Protein AF-A0A8T4Z713-F1 (afdb_monomer_lite)

Structure (mmCIF, N/CA/C/O backbone):
data_AF-A0A8T4Z713-F1
#
_entry.id   AF-A0A8T4Z713-F1
#
loop_
_atom_site.group_PDB
_atom_site.id
_atom_site.type_symbol
_atom_site.label_atom_id
_atom_site.label_alt_id
_atom_site.label_comp_id
_atom_site.label_asym_id
_atom_site.label_entity_id
_atom_site.label_seq_id
_atom_site.pdbx_PDB_ins_code
_atom_site.Cartn_x
_atom_site.Cartn_y
_atom_site.Cartn_z
_atom_site.occupancy
_atom_site.B_iso_or_equiv
_atom_site.auth_seq_id
_atom_site.auth_comp_id
_atom_site.auth_asym_id
_atom_site.auth_atom_id
_atom_site.pdbx_PDB_model_num
ATOM 1 N N . MET A 1 1 ? -17.135 3.533 7.010 1.00 86.62 1 MET A N 1
ATOM 2 C CA . MET A 1 1 ? -16.453 4.456 6.074 1.00 86.62 1 MET A CA 1
ATOM 3 C C . MET A 1 1 ? -15.371 3.654 5.387 1.00 86.62 1 MET A C 1
ATOM 5 O O . MET A 1 1 ? -14.608 3.017 6.101 1.00 86.62 1 MET A O 1
ATOM 9 N N . ARG A 1 2 ? -15.344 3.667 4.053 1.00 94.31 2 ARG A N 1
ATOM 10 C CA . ARG A 1 2 ? -14.396 2.910 3.228 1.00 94.31 2 ARG A CA 1
ATOM 11 C C . ARG A 1 2 ? -13.363 3.864 2.632 1.00 94.31 2 ARG A C 1
ATOM 13 O O . ARG A 1 2 ? -13.750 4.918 2.133 1.00 94.31 2 ARG A O 1
ATOM 20 N N . ILE A 1 3 ? -12.080 3.510 2.702 1.00 97.88 3 ILE A N 1
ATOM 21 C CA . ILE A 1 3 ? -10.965 4.304 2.164 1.00 97.88 3 ILE A CA 1
ATOM 22 C C . ILE A 1 3 ? -10.199 3.459 1.146 1.00 97.88 3 ILE A C 1
ATOM 24 O O . ILE A 1 3 ? -9.825 2.325 1.437 1.00 97.88 3 ILE A O 1
ATOM 28 N N . ILE A 1 4 ? -9.937 4.025 -0.030 1.00 97.94 4 ILE A N 1
ATOM 29 C CA . ILE A 1 4 ? -9.095 3.410 -1.059 1.00 97.94 4 ILE A CA 1
ATOM 30 C C . ILE A 1 4 ? -7.763 4.157 -1.083 1.00 97.94 4 ILE A C 1
ATOM 32 O O . ILE A 1 4 ? -7.740 5.387 -1.133 1.00 97.94 4 ILE A O 1
ATOM 36 N N . ILE A 1 5 ? -6.656 3.419 -1.025 1.00 98.19 5 ILE A N 1
ATOM 37 C CA . ILE A 1 5 ? -5.301 3.970 -1.037 1.00 98.19 5 ILE A CA 1
ATOM 38 C C . ILE A 1 5 ? -4.563 3.437 -2.260 1.00 98.19 5 ILE A C 1
ATOM 40 O O . ILE A 1 5 ? -4.195 2.265 -2.319 1.00 98.19 5 ILE A O 1
ATOM 44 N N . GLY A 1 6 ? -4.320 4.327 -3.219 1.00 98.00 6 GLY A N 1
ATOM 45 C CA . GLY A 1 6 ? -3.403 4.080 -4.326 1.00 98.00 6 GLY A CA 1
ATOM 46 C C . GLY A 1 6 ? -1.971 4.430 -3.924 1.00 98.00 6 GLY A C 1
ATOM 47 O O . GLY A 1 6 ? -1.707 5.559 -3.510 1.00 98.00 6 GLY A O 1
ATOM 48 N N . ILE A 1 7 ? -1.046 3.482 -4.062 1.00 98.38 7 ILE A N 1
ATOM 49 C CA . ILE A 1 7 ? 0.384 3.685 -3.806 1.00 98.38 7 ILE A CA 1
ATOM 50 C C . ILE A 1 7 ? 1.135 3.590 -5.137 1.00 98.38 7 ILE A C 1
ATOM 52 O O . ILE A 1 7 ? 1.139 2.554 -5.811 1.00 98.38 7 ILE A O 1
ATOM 56 N N . THR A 1 8 ? 1.781 4.687 -5.521 1.00 97.94 8 THR A N 1
ATOM 57 C CA . THR A 1 8 ? 2.503 4.821 -6.792 1.00 97.94 8 THR A CA 1
ATOM 58 C C . THR A 1 8 ? 4.019 4.820 -6.589 1.00 97.94 8 THR A C 1
ATOM 60 O O . THR A 1 8 ? 4.519 4.898 -5.467 1.00 97.94 8 THR A O 1
ATOM 63 N N . GLY A 1 9 ? 4.767 4.671 -7.685 1.00 96.56 9 GLY A N 1
ATOM 64 C CA . GLY A 1 9 ? 6.229 4.583 -7.690 1.00 96.56 9 GLY A CA 1
ATOM 65 C C . GLY A 1 9 ? 6.957 5.910 -7.486 1.00 96.56 9 GLY A C 1
ATOM 66 O O . GLY A 1 9 ? 7.738 6.303 -8.347 1.00 96.56 9 GLY A O 1
ATOM 67 N N . ALA A 1 10 ? 6.726 6.579 -6.360 1.00 96.62 10 ALA A N 1
ATOM 68 C CA . ALA A 1 10 ? 7.529 7.710 -5.904 1.00 96.62 10 ALA A CA 1
ATOM 69 C C . ALA A 1 10 ? 8.234 7.377 -4.581 1.00 96.62 10 ALA A C 1
ATOM 71 O O . ALA A 1 10 ? 7.823 6.464 -3.866 1.0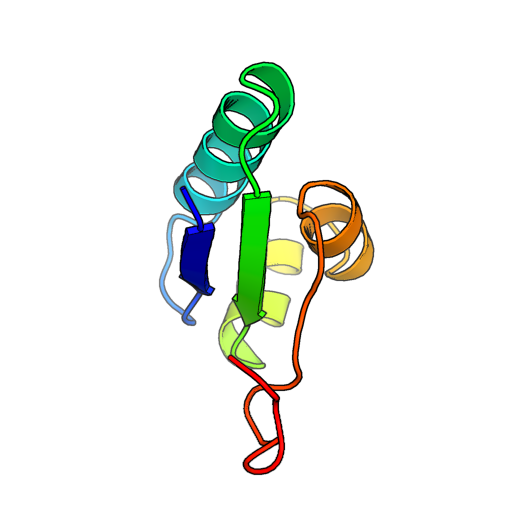0 96.62 10 ALA A O 1
ATOM 72 N N . SER A 1 11 ? 9.295 8.119 -4.257 1.00 95.00 11 SER A N 1
ATOM 73 C CA . SER A 1 11 ? 9.956 8.004 -2.953 1.00 95.00 11 SER A CA 1
ATOM 74 C C . SER A 1 11 ? 9.009 8.407 -1.817 1.00 95.00 11 SER A C 1
ATOM 76 O O . SER A 1 11 ? 8.137 9.259 -2.007 1.00 95.00 11 SER A O 1
ATOM 78 N N . GLY A 1 12 ? 9.186 7.814 -0.633 1.00 96.88 12 GLY A N 1
ATOM 79 C CA . GLY A 1 12 ? 8.359 8.100 0.540 1.00 96.88 12 GLY A CA 1
ATOM 80 C C . GLY A 1 12 ? 7.375 6.985 0.884 1.00 96.88 12 GLY A C 1
ATOM 81 O O . GLY A 1 12 ? 6.312 7.253 1.448 1.00 96.88 12 GLY A O 1
ATOM 82 N N . MET A 1 13 ? 7.726 5.724 0.611 1.00 97.81 13 MET A N 1
ATOM 83 C CA . MET A 1 13 ? 6.894 4.567 0.963 1.00 97.81 13 MET A CA 1
ATOM 84 C C . MET A 1 13 ? 6.567 4.512 2.465 1.00 97.81 13 MET A C 1
ATOM 86 O O . MET A 1 13 ? 5.516 4.008 2.867 1.00 97.81 13 MET A O 1
ATOM 90 N N . ILE A 1 14 ? 7.425 5.094 3.308 1.00 98.12 14 ILE A N 1
ATOM 91 C CA . ILE A 1 14 ? 7.195 5.200 4.752 1.00 98.12 14 ILE A CA 1
ATOM 92 C C . ILE A 1 14 ? 5.871 5.898 5.101 1.00 98.12 14 ILE A C 1
ATOM 94 O O . ILE A 1 14 ? 5.238 5.541 6.095 1.00 98.12 14 ILE A O 1
ATOM 98 N N . TYR A 1 15 ? 5.409 6.849 4.282 1.00 98.31 15 TYR A N 1
ATOM 99 C CA . TYR A 1 15 ? 4.137 7.531 4.517 1.00 98.31 15 TYR A CA 1
ATOM 100 C C . TYR A 1 15 ? 2.951 6.596 4.300 1.00 98.31 15 TYR A C 1
ATOM 102 O O . TYR A 1 15 ? 2.057 6.544 5.144 1.00 98.31 15 TYR A O 1
ATOM 110 N N . ALA A 1 16 ? 2.963 5.820 3.213 1.00 98.06 16 ALA A N 1
ATOM 111 C CA . ALA A 1 16 ? 1.926 4.833 2.939 1.00 98.06 16 ALA A CA 1
ATOM 112 C C . ALA A 1 16 ? 1.906 3.742 4.019 1.00 98.06 16 ALA A C 1
ATOM 114 O O . ALA A 1 16 ? 0.846 3.435 4.562 1.00 98.06 16 ALA A O 1
ATOM 115 N N . TRP A 1 17 ? 3.082 3.230 4.402 1.00 98.31 17 TRP A N 1
ATOM 116 C CA . TRP A 1 17 ? 3.217 2.258 5.489 1.00 98.31 17 TRP A CA 1
ATOM 117 C C . TRP A 1 17 ? 2.598 2.778 6.787 1.00 98.31 17 TRP A C 1
ATOM 119 O O . TRP A 1 17 ? 1.717 2.144 7.371 1.00 98.31 17 TRP A O 1
ATOM 129 N N . ARG A 1 18 ? 3.021 3.971 7.225 1.00 98.44 18 ARG A N 1
ATOM 130 C CA . ARG A 1 18 ? 2.574 4.531 8.500 1.00 98.44 18 ARG A CA 1
ATOM 131 C C . ARG A 1 18 ? 1.090 4.882 8.491 1.00 98.44 18 ARG A C 1
ATOM 133 O O . ARG A 1 18 ? 0.417 4.702 9.505 1.00 98.44 18 ARG A O 1
ATOM 140 N N . LEU A 1 19 ? 0.573 5.357 7.358 1.00 98.50 19 LEU A N 1
ATOM 141 C CA . LEU A 1 19 ? -0.853 5.604 7.174 1.00 98.50 19 LEU A CA 1
ATOM 142 C C . LEU A 1 19 ? -1.656 4.313 7.372 1.00 98.50 19 LEU A C 1
ATOM 144 O O . LEU A 1 19 ? -2.599 4.306 8.161 1.00 98.50 19 LEU A O 1
ATOM 148 N N . LEU A 1 20 ? -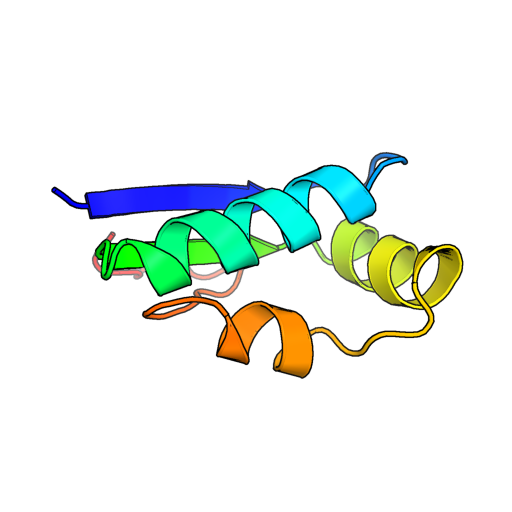1.257 3.218 6.721 1.00 98.44 20 LEU A N 1
ATOM 149 C CA . LEU A 1 20 ? -1.942 1.930 6.838 1.00 98.44 20 LEU A CA 1
ATOM 150 C C . LEU A 1 20 ? -1.927 1.389 8.273 1.00 98.44 20 LEU A C 1
ATOM 152 O O . LEU A 1 20 ? -2.965 0.950 8.765 1.00 98.44 20 LEU A O 1
ATOM 156 N N . GLU A 1 21 ? -0.800 1.493 8.984 1.00 98.38 21 GLU A N 1
ATOM 157 C CA . GLU A 1 21 ? -0.725 1.111 10.402 1.00 98.38 21 GLU A CA 1
ATOM 158 C C . GLU A 1 21 ? -1.749 1.867 11.260 1.00 98.38 21 GLU A C 1
ATOM 160 O O . GLU A 1 21 ? -2.477 1.260 12.048 1.00 98.38 21 GLU A O 1
ATOM 165 N N . VAL A 1 22 ? -1.831 3.191 11.099 1.00 98.38 22 VAL A N 1
ATOM 166 C CA . VAL A 1 22 ? -2.742 4.035 11.885 1.00 98.38 22 VAL A CA 1
ATOM 167 C C . VAL A 1 22 ? -4.204 3.760 11.530 1.00 98.38 22 VAL A C 1
ATOM 169 O O . VAL A 1 22 ? -5.051 3.697 12.423 1.00 98.38 22 VAL A O 1
ATOM 172 N N . LEU A 1 23 ? -4.525 3.575 10.247 1.00 98.00 23 LEU A N 1
ATOM 173 C CA . LEU A 1 23 ? -5.892 3.270 9.818 1.00 98.00 23 LEU A CA 1
ATOM 174 C C . LEU A 1 23 ? -6.346 1.892 10.313 1.00 98.00 23 LEU A C 1
ATOM 176 O O . LEU A 1 23 ? -7.477 1.761 10.788 1.00 98.00 23 LEU A O 1
ATOM 180 N N . ARG A 1 24 ? -5.450 0.897 10.302 1.00 97.19 24 ARG A N 1
ATOM 181 C CA . ARG A 1 24 ? -5.706 -0.426 10.882 1.00 97.19 24 ARG A CA 1
ATOM 182 C C . ARG A 1 24 ? -5.971 -0.348 12.383 1.00 97.19 24 ARG A C 1
ATOM 184 O O . ARG A 1 24 ? -6.925 -0.953 12.860 1.00 97.19 24 ARG A O 1
ATOM 191 N N . GLN A 1 25 ? -5.173 0.420 13.130 1.00 97.81 25 GLN A N 1
ATOM 192 C CA . GLN A 1 25 ? -5.389 0.636 14.570 1.00 97.81 25 GLN A CA 1
ATOM 193 C C . GLN A 1 25 ? -6.749 1.277 14.869 1.00 97.81 25 GLN A C 1
ATOM 195 O O . GLN A 1 25 ? -7.361 0.989 15.895 1.00 97.81 25 GLN A O 1
ATOM 200 N N . LYS A 1 26 ? -7.242 2.127 13.964 1.00 97.38 26 LYS A N 1
ATOM 201 C CA . LYS A 1 26 ? -8.577 2.734 14.047 1.00 97.38 26 LYS A CA 1
ATOM 202 C C . LYS A 1 26 ? -9.704 1.817 13.558 1.00 97.38 26 LYS A C 1
ATOM 204 O O . LYS A 1 26 ? -10.850 2.255 13.560 1.00 97.38 26 LYS A O 1
ATOM 209 N N . MET A 1 27 ? -9.396 0.578 13.162 1.00 96.44 27 MET A N 1
ATOM 210 C CA . MET A 1 27 ? -10.352 -0.406 12.640 1.00 96.44 27 MET A CA 1
ATOM 211 C C . MET A 1 27 ? -11.168 0.129 11.449 1.00 96.44 27 MET A C 1
ATOM 213 O O . MET A 1 27 ? -12.358 -0.150 11.322 1.00 96.44 27 MET A O 1
ATOM 217 N N . LEU A 1 28 ? -10.534 0.937 10.592 1.00 97.50 28 LEU A N 1
ATOM 218 C CA . LEU A 1 28 ? -11.157 1.453 9.374 1.00 97.50 28 LEU A CA 1
ATOM 219 C C . LEU A 1 28 ? -11.059 0.431 8.236 1.00 97.50 28 LEU A C 1
ATOM 221 O O . LEU A 1 28 ? -10.086 -0.313 8.134 1.00 97.50 28 LEU A O 1
ATOM 225 N N . GLU A 1 29 ? -12.068 0.428 7.368 1.00 98.06 29 GLU A N 1
ATOM 226 C CA . GLU A 1 29 ? -12.118 -0.412 6.171 1.00 98.06 29 GLU A CA 1
ATOM 227 C C . GLU A 1 29 ? -11.251 0.224 5.074 1.00 98.06 29 GLU A C 1
ATOM 229 O O . GLU A 1 29 ? -11.583 1.296 4.552 1.00 98.06 29 GLU A O 1
ATOM 234 N N . VAL A 1 30 ? -10.122 -0.411 4.756 1.00 98.38 30 VAL A N 1
ATOM 235 C CA . VAL A 1 30 ? -9.110 0.125 3.836 1.00 98.38 30 VAL A CA 1
ATOM 236 C C . VAL A 1 30 ? -8.791 -0.876 2.737 1.00 98.38 30 VAL A C 1
ATOM 238 O O . VAL A 1 30 ? -8.453 -2.021 3.025 1.00 98.38 30 VAL A O 1
ATOM 241 N N . TYR A 1 31 ? -8.813 -0.422 1.489 1.00 98.31 31 TYR A N 1
ATOM 242 C CA . TYR A 1 31 ? -8.373 -1.203 0.336 1.00 98.31 31 TYR A CA 1
ATOM 243 C C . TYR A 1 31 ? -7.157 -0.555 -0.316 1.00 98.31 31 TYR A C 1
ATOM 245 O O . TYR A 1 31 ? -7.115 0.667 -0.469 1.00 98.31 31 TYR A O 1
ATOM 253 N N . VAL A 1 32 ? -6.165 -1.362 -0.686 1.00 98.38 32 VAL A N 1
ATOM 254 C CA . VAL A 1 32 ? -4.905 -0.881 -1.269 1.00 98.38 32 VAL A CA 1
ATOM 255 C C . VAL A 1 32 ? -4.769 -1.322 -2.721 1.00 98.38 32 VAL A C 1
ATOM 257 O O . VAL A 1 32 ? -5.030 -2.475 -3.052 1.00 98.38 32 VAL A O 1
ATOM 260 N N . ILE A 1 33 ? -4.300 -0.412 -3.570 1.00 98.38 33 ILE A N 1
ATOM 261 C CA . ILE A 1 33 ? -3.867 -0.703 -4.938 1.00 98.38 33 ILE A CA 1
ATOM 262 C C . ILE A 1 33 ? -2.426 -0.214 -5.065 1.00 98.38 33 ILE A C 1
ATOM 264 O O . ILE A 1 33 ? -2.127 0.937 -4.736 1.00 98.38 33 ILE A O 1
ATOM 268 N N . MET A 1 34 ? -1.518 -1.079 -5.515 1.00 97.88 34 MET A N 1
ATOM 269 C CA . MET A 1 34 ? -0.106 -0.738 -5.695 1.00 97.88 34 MET A CA 1
ATOM 270 C C . MET A 1 34 ? 0.303 -0.866 -7.157 1.00 97.88 34 MET A C 1
ATOM 272 O O . MET A 1 34 ? 0.071 -1.890 -7.786 1.00 97.88 34 MET A O 1
ATOM 276 N N . THR A 1 35 ? 0.982 0.154 -7.681 1.00 98.31 35 THR A N 1
ATOM 277 C CA . THR A 1 35 ? 1.684 0.026 -8.969 1.00 98.31 35 THR A CA 1
ATOM 278 C C . THR A 1 35 ? 2.915 -0.882 -8.814 1.00 98.31 35 THR A C 1
ATOM 280 O O . THR A 1 35 ? 3.569 -0.858 -7.769 1.00 98.31 35 THR A O 1
ATOM 283 N N . HIS A 1 36 ? 3.333 -1.581 -9.872 1.00 97.38 36 HIS A N 1
ATOM 284 C CA . HIS A 1 36 ? 4.569 -2.378 -9.836 1.00 97.38 36 HIS A CA 1
ATOM 285 C C . HIS A 1 36 ? 5.840 -1.563 -9.470 1.00 97.38 36 HIS A C 1
ATOM 287 O O . HIS A 1 36 ? 6.674 -2.041 -8.697 1.00 97.38 36 HIS A O 1
ATOM 293 N N . PRO A 1 37 ? 6.020 -0.302 -9.927 1.00 98.12 37 PRO A N 1
ATOM 294 C CA . PRO A 1 37 ? 7.081 0.566 -9.410 1.00 98.12 37 PRO A CA 1
ATOM 295 C C . PRO A 1 37 ? 7.014 0.825 -7.894 1.00 98.12 37 PRO A C 1
ATOM 297 O O . PRO A 1 37 ? 8.061 0.872 -7.251 1.00 98.12 37 PRO A O 1
ATOM 300 N N . ALA A 1 38 ? 5.821 0.953 -7.302 1.00 98.25 38 ALA A N 1
ATOM 301 C CA . ALA A 1 38 ? 5.669 1.136 -5.854 1.00 98.25 38 ALA A CA 1
ATOM 302 C C . ALA A 1 38 ? 6.168 -0.081 -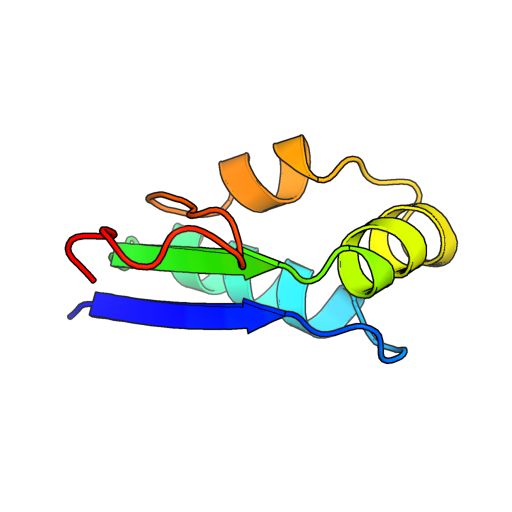5.064 1.00 98.25 38 ALA A C 1
ATOM 304 O O . ALA A 1 38 ? 6.809 0.080 -4.029 1.00 98.25 38 ALA A O 1
ATOM 305 N N . GLU A 1 39 ? 5.934 -1.297 -5.564 1.00 97.56 39 GLU A N 1
ATOM 306 C CA . GLU A 1 39 ? 6.461 -2.527 -4.957 1.00 97.56 39 GLU A CA 1
ATOM 307 C C . GLU A 1 39 ? 7.993 -2.533 -4.921 1.00 97.56 39 GL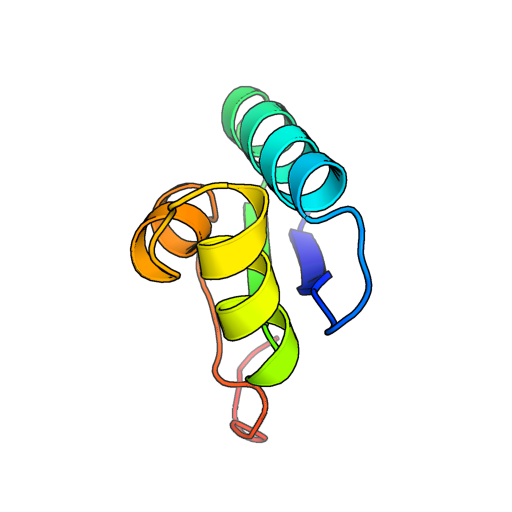U A C 1
ATOM 309 O O . GLU A 1 39 ? 8.596 -2.897 -3.910 1.00 97.56 39 GLU A O 1
ATOM 314 N N . LYS A 1 40 ? 8.638 -2.076 -6.002 1.00 98.00 40 LYS A N 1
ATOM 315 C CA . LYS A 1 40 ? 10.103 -1.950 -6.057 1.00 98.00 40 LYS A CA 1
ATOM 316 C C . LYS A 1 40 ? 10.616 -0.924 -5.053 1.00 98.00 40 LYS A C 1
ATOM 318 O O . LYS A 1 40 ? 11.598 -1.196 -4.367 1.00 98.00 40 LYS A O 1
ATOM 323 N N . ILE A 1 41 ? 9.944 0.224 -4.938 1.00 98.25 41 ILE A N 1
ATOM 324 C CA . ILE A 1 41 ? 10.305 1.256 -3.958 1.00 98.25 41 ILE A CA 1
ATOM 325 C C . ILE A 1 41 ? 10.103 0.750 -2.529 1.00 98.25 41 ILE A C 1
ATOM 327 O O . ILE A 1 41 ? 10.951 1.007 -1.685 1.00 98.25 41 ILE A O 1
ATOM 331 N N . LEU A 1 42 ? 9.054 -0.027 -2.250 1.00 98.12 42 LEU A N 1
ATOM 332 C CA . LEU A 1 42 ? 8.841 -0.644 -0.938 1.00 98.12 42 LEU A CA 1
ATOM 333 C C . LEU A 1 42 ? 10.007 -1.539 -0.520 1.00 98.12 42 LEU A C 1
ATOM 335 O O . LEU A 1 42 ? 10.509 -1.425 0.601 1.00 98.12 42 LEU A O 1
ATOM 339 N N . ILE A 1 43 ? 10.446 -2.410 -1.427 1.00 98.00 43 ILE A N 1
ATOM 340 C CA . ILE A 1 43 ? 11.584 -3.295 -1.179 1.00 98.00 43 ILE A CA 1
ATOM 341 C C . ILE A 1 43 ? 12.856 -2.460 -0.990 1.00 98.00 43 ILE A C 1
ATOM 343 O O . ILE A 1 43 ? 13.615 -2.709 -0.058 1.00 98.00 43 ILE A O 1
ATOM 347 N N . HIS A 1 44 ? 13.068 -1.452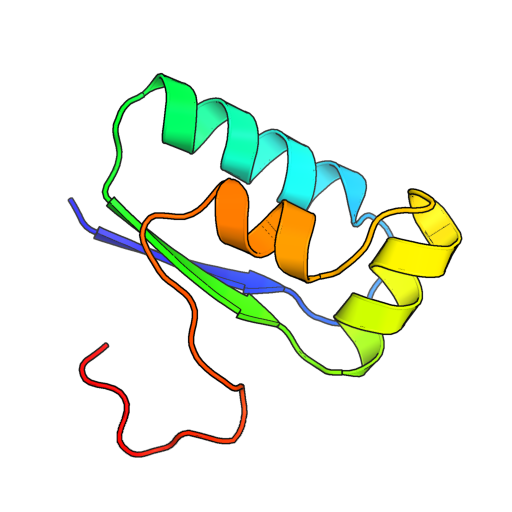 -1.836 1.00 97.94 44 HIS A N 1
ATOM 348 C CA . HIS A 1 44 ? 14.264 -0.613 -1.810 1.00 97.94 44 HIS A CA 1
ATOM 349 C C . HIS A 1 44 ? 14.359 0.283 -0.562 1.00 97.94 44 HIS A C 1
ATOM 351 O O . HIS A 1 44 ? 15.416 0.360 0.054 1.00 97.94 44 HIS A O 1
ATOM 357 N N . GLU A 1 45 ? 13.279 0.968 -0.181 1.00 97.94 45 GLU A N 1
ATOM 358 C CA . GLU A 1 45 ? 13.285 1.942 0.920 1.00 97.94 45 GLU A CA 1
ATOM 359 C C . GLU A 1 45 ? 13.083 1.292 2.289 1.00 97.94 45 GLU A C 1
ATOM 361 O O . GLU A 1 45 ? 13.655 1.760 3.270 1.00 97.94 45 GLU A O 1
ATOM 366 N N . LEU A 1 46 ? 12.271 0.232 2.380 1.00 97.62 46 LEU A N 1
ATOM 367 C CA . LEU A 1 46 ? 11.865 -0.347 3.666 1.00 97.62 46 LEU A CA 1
ATOM 368 C C . LEU A 1 46 ? 12.320 -1.797 3.868 1.00 97.62 46 LEU A C 1
ATOM 370 O O . LEU A 1 46 ? 12.124 -2.335 4.955 1.00 97.62 46 LEU A O 1
ATOM 374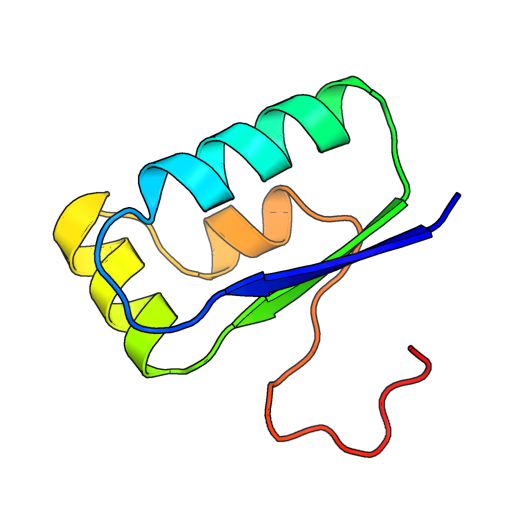 N N . SER A 1 47 ? 12.932 -2.446 2.867 1.00 97.94 47 SER A N 1
ATOM 375 C CA . SER A 1 47 ? 13.263 -3.885 2.906 1.00 97.94 47 SER A CA 1
ATOM 376 C C . SER A 1 47 ? 12.044 -4.775 3.201 1.00 97.94 47 SER A C 1
ATOM 378 O O . SER A 1 47 ? 12.152 -5.804 3.870 1.00 97.94 47 SER A O 1
ATOM 380 N N . LYS A 1 48 ? 10.867 -4.359 2.720 1.00 97.62 48 LYS A N 1
ATOM 381 C CA . LYS A 1 48 ? 9.568 -5.007 2.957 1.00 97.62 48 LYS A CA 1
ATOM 382 C C . LYS A 1 48 ? 9.023 -5.658 1.693 1.00 97.62 48 LYS A C 1
ATOM 384 O O . LYS A 1 48 ? 9.299 -5.206 0.585 1.00 97.62 48 LYS A O 1
ATOM 389 N N . LYS A 1 49 ? 8.212 -6.704 1.855 1.00 97.69 49 LYS A N 1
ATOM 390 C CA . LYS A 1 49 ? 7.489 -7.361 0.753 1.00 97.69 49 LYS A CA 1
ATOM 391 C C . LYS A 1 49 ? 6.094 -6.747 0.563 1.00 97.69 49 LYS A C 1
ATOM 393 O O . LYS A 1 49 ? 5.470 -6.391 1.563 1.00 97.69 49 LYS A O 1
ATOM 398 N N . PRO A 1 50 ? 5.538 -6.712 -0.666 1.00 97.25 50 PRO A N 1
ATOM 399 C CA . PRO A 1 50 ? 4.166 -6.241 -0.910 1.00 97.25 50 PRO A CA 1
ATOM 400 C C . PRO A 1 50 ? 3.110 -6.929 -0.032 1.00 97.25 50 PRO A C 1
ATOM 402 O O . PRO A 1 50 ? 2.218 -6.275 0.500 1.00 97.25 50 PRO A O 1
ATOM 405 N N . SER A 1 51 ? 3.281 -8.227 0.245 1.00 97.88 51 SER A N 1
ATOM 406 C CA . SER A 1 51 ? 2.416 -8.986 1.158 1.00 97.88 51 SER A CA 1
ATOM 407 C C . SER A 1 51 ? 2.313 -8.386 2.565 1.00 97.88 51 SER A C 1
ATOM 409 O O . SER A 1 51 ? 1.282 -8.525 3.216 1.00 97.88 51 SER A O 1
ATOM 411 N N . GLU A 1 52 ? 3.369 -7.728 3.053 1.00 98.31 52 GLU A N 1
ATOM 412 C CA . GLU A 1 52 ? 3.352 -7.064 4.360 1.00 98.31 52 GLU A CA 1
ATOM 413 C C . GLU A 1 52 ? 2.498 -5.791 4.335 1.00 98.31 52 GLU A C 1
ATOM 415 O O . GLU A 1 52 ? 1.822 -5.505 5.318 1.00 98.31 52 GLU A O 1
ATOM 420 N N . VAL A 1 53 ? 2.468 -5.068 3.210 1.00 97.75 53 VAL A N 1
ATOM 421 C CA . VAL A 1 53 ? 1.566 -3.922 3.010 1.00 97.75 53 VAL A CA 1
ATOM 422 C C . VAL A 1 53 ? 0.117 -4.393 2.938 1.00 97.75 53 VAL A C 1
ATOM 424 O O . VAL A 1 53 ? -0.742 -3.833 3.618 1.00 97.75 53 VAL A O 1
ATOM 427 N N . TYR A 1 54 ? -0.162 -5.461 2.188 1.00 97.50 54 TYR A N 1
ATOM 428 C CA . TYR A 1 54 ? -1.515 -6.016 2.084 1.00 97.50 54 TYR A CA 1
ATOM 429 C C . TYR A 1 54 ? -2.051 -6.497 3.434 1.00 97.50 54 TYR A C 1
ATOM 431 O O . TYR A 1 54 ? -3.225 -6.305 3.734 1.00 97.50 54 TYR A O 1
ATOM 439 N N . ALA A 1 55 ? -1.184 -7.034 4.297 1.00 98.06 55 ALA A N 1
ATOM 440 C CA . ALA A 1 55 ? -1.551 -7.435 5.653 1.00 98.06 55 ALA A CA 1
ATOM 441 C C . ALA A 1 55 ? -1.929 -6.257 6.578 1.00 98.06 55 ALA A C 1
ATOM 443 O O . ALA A 1 55 ? -2.455 -6.490 7.671 1.00 98.06 55 ALA A O 1
ATOM 444 N N . LEU A 1 56 ? -1.648 -5.006 6.191 1.00 97.94 56 LEU A N 1
ATOM 445 C CA . LEU A 1 56 ? -2.085 -3.805 6.912 1.00 97.94 56 LEU A CA 1
ATOM 446 C C . LEU A 1 56 ? -3.454 -3.283 6.445 1.00 97.94 56 LEU A C 1
ATOM 448 O O . LEU A 1 56 ? -4.032 -2.444 7.133 1.00 97.94 56 LEU A O 1
ATOM 452 N N . ALA A 1 57 ? -3.974 -3.770 5.318 1.00 98.00 57 ALA A N 1
ATOM 453 C CA . ALA A 1 57 ? -5.248 -3.354 4.741 1.00 98.00 57 ALA A CA 1
ATOM 454 C C . ALA A 1 57 ? -6.362 -4.382 5.010 1.00 98.00 57 ALA A C 1
ATOM 456 O O . ALA A 1 57 ? -6.113 -5.515 5.415 1.00 98.00 57 ALA A O 1
ATOM 457 N N . THR A 1 58 ? -7.613 -3.985 4.776 1.00 97.94 58 THR A N 1
ATOM 458 C CA . THR A 1 58 ? -8.768 -4.897 4.755 1.00 97.94 58 THR A CA 1
ATOM 459 C C . THR A 1 58 ? -8.751 -5.776 3.507 1.00 97.94 58 THR A C 1
ATOM 461 O O . THR A 1 58 ? -9.127 -6.943 3.571 1.00 97.94 58 THR A O 1
ATOM 464 N N . GLY A 1 59 ? -8.297 -5.227 2.380 1.00 97.50 59 GLY A N 1
ATOM 465 C CA . GLY A 1 59 ? -8.116 -5.954 1.132 1.00 97.50 59 GLY A CA 1
ATOM 466 C C . GLY A 1 59 ? -7.172 -5.221 0.187 1.00 97.50 59 GLY A C 1
ATOM 467 O O . GLY A 1 59 ? -6.735 -4.099 0.457 1.00 97.50 59 GLY A O 1
ATOM 468 N N . TYR A 1 60 ? -6.861 -5.856 -0.933 1.00 98.06 60 TYR A N 1
ATOM 469 C CA . TYR A 1 60 ? -6.063 -5.263 -1.995 1.00 98.06 60 TYR A CA 1
ATOM 470 C C . TYR A 1 60 ? -6.582 -5.722 -3.354 1.00 98.06 60 TYR A C 1
ATOM 472 O O . TYR A 1 60 ? -7.215 -6.774 -3.447 1.00 98.06 60 TYR A O 1
ATOM 480 N N . TYR A 1 61 ? -6.295 -4.931 -4.382 1.00 97.81 61 TYR A N 1
ATOM 481 C CA . TYR A 1 61 ? -6.585 -5.272 -5.770 1.00 97.81 61 TYR A CA 1
ATOM 482 C C . TYR A 1 61 ? -5.355 -5.042 -6.631 1.00 97.81 61 TYR A C 1
ATOM 484 O O . TYR A 1 61 ? -4.522 -4.178 -6.331 1.00 97.81 61 TYR A O 1
ATOM 492 N N . ASP A 1 62 ? -5.253 -5.844 -7.685 1.00 96.00 62 ASP A N 1
ATOM 493 C CA . ASP A 1 62 ? -4.261 -5.629 -8.725 1.00 96.00 62 ASP A CA 1
ATOM 494 C C . ASP A 1 62 ? -4.564 -4.311 -9.453 1.00 96.00 62 ASP A C 1
ATOM 496 O O . ASP A 1 62 ? -5.725 -3.921 -9.596 1.00 96.00 62 ASP A O 1
ATOM 500 N N . ILE A 1 63 ? -3.524 -3.601 -9.886 1.00 96.06 63 ILE A N 1
ATOM 501 C CA . ILE A 1 63 ? -3.688 -2.336 -10.606 1.00 96.06 63 ILE A CA 1
ATOM 502 C C . ILE A 1 63 ? -4.342 -2.525 -11.980 1.00 96.06 63 ILE A C 1
ATOM 504 O O . ILE A 1 63 ? -4.996 -1.605 -12.470 1.00 96.06 63 ILE A O 1
ATOM 508 N N . ASP A 1 64 ? -4.201 -3.713 -12.566 1.00 96.12 64 ASP A N 1
ATOM 509 C CA . ASP A 1 64 ? -4.764 -4.059 -13.867 1.00 96.12 64 ASP A CA 1
ATOM 510 C C . ASP A 1 64 ? -6.145 -4.748 -13.749 1.00 96.12 64 ASP A C 1
ATOM 512 O O . ASP A 1 64 ? -6.771 -5.066 -14.764 1.00 96.12 64 ASP A O 1
ATOM 516 N N . ASP A 1 65 ? -6.667 -4.957 -12.530 1.00 96.56 65 ASP A N 1
ATOM 517 C CA . ASP A 1 65 ? -8.004 -5.522 -12.308 1.00 96.56 65 ASP A CA 1
ATOM 518 C C . ASP A 1 65 ? -9.109 -4.467 -12.473 1.00 96.56 65 ASP A C 1
ATOM 520 O O . ASP A 1 65 ? -9.560 -3.818 -11.528 1.00 96.56 65 ASP A O 1
ATOM 524 N N . LEU A 1 66 ? -9.604 -4.348 -13.705 1.00 93.12 66 LEU A N 1
ATOM 525 C CA . LEU A 1 66 ? -10.733 -3.481 -14.058 1.00 93.12 66 LEU A CA 1
ATOM 526 C C . LEU A 1 66 ? -12.105 -4.029 -13.625 1.00 93.12 66 LEU A C 1
ATOM 528 O O . LEU A 1 66 ? -13.121 -3.372 -13.847 1.00 93.12 66 LEU A O 1
ATOM 532 N N . THR A 1 67 ? -12.160 -5.236 -13.058 1.00 96.12 67 THR A N 1
ATOM 533 C CA . THR A 1 67 ? -13.405 -5.893 -12.618 1.00 96.12 67 THR A CA 1
ATOM 534 C C . THR A 1 67 ? -13.619 -5.822 -11.110 1.00 96.12 67 THR A C 1
ATOM 536 O O . THR A 1 67 ? -14.598 -6.365 -10.592 1.00 96.12 67 THR A O 1
ATOM 539 N N . SER A 1 68 ? -12.712 -5.140 -10.415 1.00 92.44 68 SER A N 1
ATOM 540 C CA . SER A 1 68 ? -12.763 -4.940 -8.978 1.00 92.44 68 SER A CA 1
ATOM 541 C C . SER A 1 68 ? -14.107 -4.337 -8.521 1.00 92.44 68 SER A C 1
ATOM 543 O O . SER A 1 68 ? -14.661 -3.464 -9.190 1.00 92.44 68 SER A O 1
ATOM 545 N N . PRO A 1 69 ? -14.665 -4.780 -7.378 1.00 89.50 69 PRO A N 1
ATOM 546 C CA . PRO A 1 69 ? -15.923 -4.271 -6.834 1.00 89.50 69 PRO A CA 1
ATOM 547 C C . PRO A 1 69 ? -15.774 -2.947 -6.054 1.00 89.50 69 PRO A C 1
ATOM 549 O O . PRO A 1 69 ? -16.714 -2.565 -5.345 1.00 89.50 69 PRO A O 1
ATOM 552 N N . ILE A 1 70 ? -14.608 -2.288 -6.114 1.00 87.12 70 ILE A N 1
ATOM 553 C CA . ILE A 1 70 ? -14.342 -0.975 -5.492 1.00 87.12 70 ILE A CA 1
ATOM 554 C C . ILE A 1 70 ? -14.108 0.130 -6.517 1.00 87.12 70 ILE A C 1
ATOM 556 O O . ILE A 1 70 ? -13.677 -0.176 -7.647 1.00 87.12 70 ILE A O 1
#

Foldseek 3Di:
DEEEDEFEQDADVVVLQVVLQVCVVVVHAYEYEYDPNRQVNCCVVPVDGVVVSQVSHNHYDYPPPPPDPD

Radius of gyration: 11.48 Å; chains: 1; bounding box: 31×17×29 Å

Sequence (70 aa):
MRIIIGITGASGMIYAWRLLEVLRQKMLEVYVIMTHPAEKILIHELSKKPSEVYALATGYYDIDDLTSPI

pLDDT: mean 97.09, std 2.3, range [86.62, 98.5]

Secondary structure (DSSP, 8-state):
-EEEEEE-SSS-HHHHHHHHHHHHHTT-EEEEEE-HHHHHHHHHHH---HHHHHTTSSEEE-TT-TT---